Protein AF-A0AAN9L3S8-F1 (afdb_monomer_lite)

Sequence (78 aa):
MWRLVKLKREKKMKNVVAAMMLLLLISSQMVCVQPAADDCIDACSTGCVQRDSRLTARCDRKCIIKCGPDSAVKEKIG

pLDDT: mean 72.1, std 14.74, range [36.47, 90.94]

Radius of gyration: 25.57 Å; chains: 1; bounding box: 42×32×73 Å

Secondary structure (DSSP, 8-state):
-HHHHHHHHHHHHHHHHHHHHHHHHHHHT----PPPHHHHHHHHHHTT--S-HHHHHHHHHHHHHHHSHHHHHHHT--

Organism: Canavalia gladiata (NCBI:txid3824)

Foldseek 3Di:
DVVVVVVVVVVVVVVVVVVVVVVVVVVVPPPVPPPQLVNQLVVQLVVLDDPDPVSSVVSSVVSCVCSPPVVVVVVVPD

Structure (mmCIF, N/CA/C/O backbone):
data_AF-A0AAN9L3S8-F1
#
_entry.id   AF-A0AAN9L3S8-F1
#
loop_
_atom_site.group_PDB
_atom_site.id
_atom_site.type_symbol
_atom_site.label_atom_id
_atom_site.label_alt_id
_atom_site.label_comp_id
_atom_site.label_asym_id
_atom_site.label_entity_id
_atom_site.label_seq_id
_atom_site.pdbx_PDB_ins_code
_atom_site.Cartn_x
_atom_site.Cartn_y
_atom_site.Cartn_z
_atom_site.occupancy
_atom_site.B_iso_or_equiv
_atom_site.auth_seq_id
_atom_site.auth_comp_id
_atom_site.auth_asym_id
_atom_site.auth_atom_id
_atom_site.pdbx_PDB_model_num
ATOM 1 N N . MET A 1 1 ? -21.778 -12.765 52.682 1.00 51.72 1 MET A N 1
ATOM 2 C CA . MET A 1 1 ? -21.304 -11.742 51.711 1.00 51.72 1 MET A CA 1
ATOM 3 C C . MET A 1 1 ? -20.003 -12.103 50.979 1.00 51.72 1 MET A C 1
ATOM 5 O O . MET A 1 1 ? -19.971 -11.970 49.763 1.00 51.72 1 MET A O 1
ATOM 9 N N . TRP A 1 2 ? -18.952 -12.602 51.643 1.00 50.84 2 TRP A N 1
ATOM 10 C CA . TRP A 1 2 ? -17.629 -12.835 51.022 1.00 50.84 2 TRP A CA 1
ATOM 11 C C . TRP A 1 2 ? -17.589 -13.842 49.848 1.00 50.84 2 TRP A C 1
ATOM 13 O O . TRP A 1 2 ? -16.857 -13.624 48.885 1.00 50.84 2 TRP A O 1
ATOM 23 N N . ARG A 1 3 ? -18.414 -14.904 49.8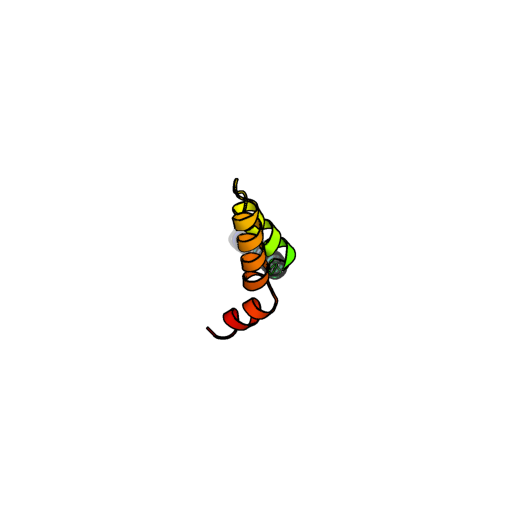56 1.00 58.53 3 ARG A N 1
ATOM 24 C CA . ARG A 1 3 ? -18.482 -15.875 48.737 1.00 58.53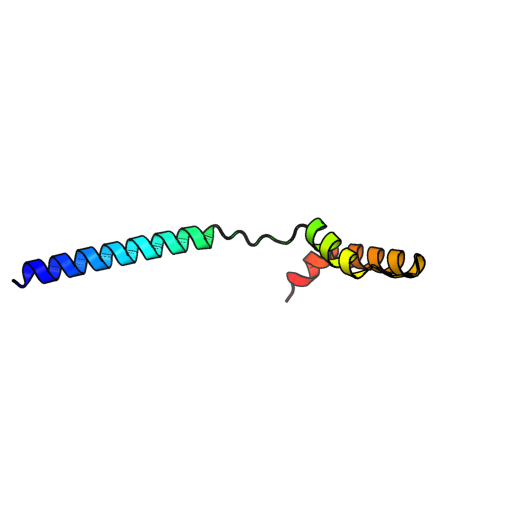 3 ARG A CA 1
ATOM 25 C C . ARG A 1 3 ? -18.995 -15.258 47.429 1.00 58.53 3 ARG A C 1
ATOM 27 O O . ARG A 1 3 ? -18.482 -15.579 46.364 1.00 58.53 3 ARG A O 1
ATOM 34 N N . LEU A 1 4 ? -19.953 -14.333 47.503 1.00 54.81 4 LEU A N 1
ATOM 35 C CA . LEU A 1 4 ? -20.509 -13.653 46.325 1.00 54.81 4 LEU A CA 1
ATOM 36 C C . LEU A 1 4 ? -19.500 -12.676 45.702 1.00 54.81 4 LEU A C 1
ATOM 38 O O . LEU A 1 4 ? -19.427 -12.562 44.480 1.00 54.81 4 LEU A O 1
ATOM 42 N N . VAL A 1 5 ? -18.678 -12.019 46.530 1.00 59.69 5 VAL A N 1
ATOM 43 C CA . VAL A 1 5 ? -17.590 -11.137 46.071 1.00 59.69 5 VAL A CA 1
ATOM 44 C C . VAL A 1 5 ? -16.503 -11.940 45.352 1.00 59.69 5 VAL A C 1
ATOM 46 O O . VAL A 1 5 ? -16.047 -11.527 44.285 1.00 59.69 5 VAL A O 1
ATOM 49 N N . LYS A 1 6 ? -16.140 -13.115 45.886 1.00 58.28 6 LYS A N 1
ATOM 50 C CA . LYS A 1 6 ? -15.165 -14.027 45.272 1.00 58.28 6 LYS A CA 1
ATOM 51 C C . LYS A 1 6 ? -15.640 -14.546 43.907 1.00 58.28 6 LYS A C 1
ATOM 53 O O . LYS A 1 6 ? -14.936 -14.362 42.918 1.00 58.28 6 LYS A O 1
ATOM 58 N N . LEU A 1 7 ? -16.876 -15.045 43.822 1.00 58.56 7 LEU A N 1
ATOM 59 C CA . LEU A 1 7 ? -17.475 -15.526 42.567 1.00 58.56 7 LEU A CA 1
ATOM 60 C C . LEU A 1 7 ? -17.631 -14.414 41.512 1.00 58.56 7 LEU A C 1
ATOM 62 O O . LEU A 1 7 ? -17.445 -14.655 40.318 1.00 58.56 7 LEU A O 1
ATOM 66 N N . LYS A 1 8 ? -17.940 -13.177 41.931 1.00 57.72 8 LYS A N 1
ATOM 67 C CA . LYS A 1 8 ? -18.024 -12.016 41.025 1.00 57.72 8 LYS A CA 1
ATOM 68 C C . LYS A 1 8 ? -16.652 -11.628 40.468 1.00 57.72 8 LYS A C 1
ATOM 70 O O . LYS A 1 8 ? -16.559 -11.256 39.299 1.00 57.72 8 LYS A O 1
ATOM 75 N N . ARG A 1 9 ? -15.595 -11.735 41.279 1.00 57.84 9 ARG A N 1
ATOM 76 C CA . ARG A 1 9 ? -14.210 -11.450 40.875 1.00 57.84 9 ARG A CA 1
ATOM 77 C C . ARG A 1 9 ? -13.665 -12.531 39.926 1.00 57.84 9 ARG A C 1
ATOM 79 O O . ARG A 1 9 ? -13.066 -12.183 38.914 1.00 57.84 9 ARG A O 1
ATOM 86 N N . GLU A 1 10 ? -13.978 -13.803 40.171 1.00 60.34 10 GLU A N 1
ATOM 87 C CA . GLU A 1 10 ? -13.628 -14.928 39.285 1.00 60.34 10 GLU A CA 1
ATOM 88 C C . GLU A 1 10 ? -14.359 -14.859 37.935 1.00 60.34 10 GLU A C 1
ATOM 90 O O . GLU A 1 10 ? -13.722 -14.993 36.893 1.00 60.34 10 GLU A O 1
ATOM 95 N N . LYS A 1 11 ? -15.667 -14.551 37.909 1.00 61.69 11 LYS A N 1
ATOM 96 C CA . LYS A 1 11 ? -16.398 -14.313 36.646 1.00 61.69 11 LYS A CA 1
ATOM 97 C C . LYS A 1 11 ? -15.792 -13.166 35.834 1.00 61.69 11 LYS A C 1
ATOM 99 O O . LYS A 1 11 ? -15.626 -13.301 34.627 1.00 61.69 11 LYS A O 1
ATOM 104 N N . LYS A 1 12 ? -15.430 -12.052 36.483 1.00 66.50 12 LYS A N 1
ATOM 105 C CA . LYS A 1 12 ? -14.784 -10.925 35.792 1.00 66.50 12 LYS A CA 1
ATOM 106 C C . LYS A 1 12 ? -13.416 -11.302 35.227 1.00 66.50 12 LYS A C 1
ATOM 108 O O . LYS A 1 12 ? -13.141 -10.961 34.085 1.00 66.50 12 LYS A O 1
ATOM 113 N N . MET A 1 13 ? -12.593 -12.030 35.980 1.00 72.75 13 MET A N 1
ATOM 114 C CA . MET A 1 13 ? -11.273 -12.460 35.511 1.00 72.75 13 MET A CA 1
ATOM 115 C C . MET A 1 13 ? -11.377 -13.447 34.342 1.00 72.75 13 MET A C 1
ATOM 117 O O . 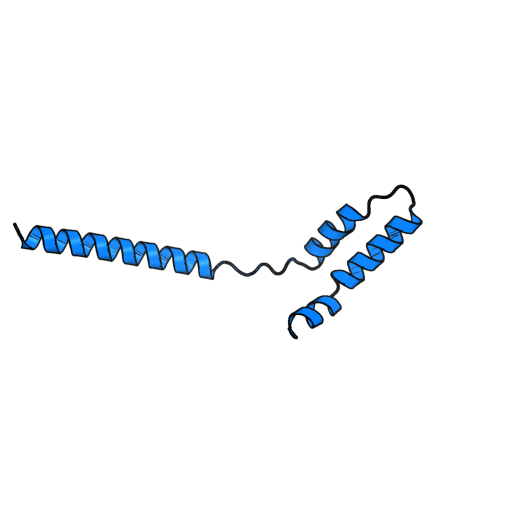MET A 1 13 ? -10.668 -13.286 33.357 1.00 72.75 13 MET A O 1
ATOM 121 N N . LYS A 1 14 ? -12.329 -14.390 34.386 1.00 75.25 14 LYS A N 1
ATOM 122 C CA . LYS A 1 14 ? -12.609 -15.300 33.262 1.00 75.25 14 LYS A CA 1
ATOM 123 C C . LYS A 1 14 ? -13.038 -14.543 32.001 1.00 75.25 14 LYS A C 1
ATOM 125 O O . LYS A 1 14 ? -12.570 -14.874 30.919 1.00 75.25 14 LYS A O 1
ATOM 130 N N . ASN A 1 15 ? -13.864 -13.504 32.139 1.00 78.00 15 ASN A N 1
ATOM 131 C CA . ASN A 1 15 ? -14.275 -12.671 31.005 1.00 78.00 15 ASN A CA 1
ATOM 132 C C . ASN A 1 15 ? -13.107 -11.860 30.425 1.00 78.00 15 ASN A C 1
ATOM 134 O O . ASN A 1 15 ? -13.000 -11.741 29.210 1.00 78.00 15 ASN A O 1
ATOM 138 N N . VAL A 1 16 ? -12.222 -11.332 31.276 1.00 83.31 16 VAL A N 1
ATOM 139 C CA . VAL A 1 16 ? -11.017 -10.610 30.833 1.00 83.31 16 VAL A CA 1
ATOM 140 C C . VAL A 1 16 ? -10.056 -11.548 30.103 1.00 83.31 16 VAL A C 1
ATOM 142 O O . VAL A 1 16 ? -9.585 -11.204 29.025 1.00 83.31 16 VAL A O 1
ATOM 145 N N . VAL A 1 17 ? -9.815 -12.749 30.638 1.00 83.12 17 VAL A N 1
ATOM 146 C CA . VAL A 1 17 ? -8.957 -13.757 29.992 1.00 83.12 17 VAL A CA 1
ATOM 147 C C . VAL A 1 17 ? -9.543 -14.195 28.648 1.00 83.12 17 VAL A C 1
ATOM 149 O O . VAL A 1 17 ? -8.815 -14.251 27.662 1.00 83.12 17 VAL A O 1
ATOM 152 N N . ALA A 1 18 ? -10.856 -14.435 28.578 1.00 82.94 18 ALA A N 1
ATOM 153 C CA . ALA A 1 18 ? -11.526 -14.786 27.327 1.00 82.94 18 ALA A CA 1
ATOM 154 C C . ALA A 1 18 ? -11.419 -13.667 26.277 1.00 82.94 18 ALA A C 1
ATOM 156 O O . ALA A 1 18 ? -11.101 -13.941 25.123 1.00 82.94 18 ALA A O 1
ATOM 157 N N . ALA A 1 19 ? -11.624 -12.408 26.675 1.00 83.38 19 ALA A N 1
ATOM 158 C CA . ALA A 1 19 ? -11.479 -11.261 25.780 1.00 83.38 19 ALA A CA 1
ATOM 159 C C . ALA A 1 19 ? -10.032 -11.093 25.286 1.00 83.38 19 ALA A C 1
ATOM 161 O O . ALA A 1 19 ? -9.807 -10.853 24.103 1.00 83.38 19 ALA A O 1
ATOM 162 N N . MET A 1 20 ? -9.048 -11.270 26.171 1.00 82.12 20 MET A N 1
ATOM 163 C CA . MET A 1 20 ? -7.629 -11.179 25.823 1.00 82.12 20 MET A CA 1
ATOM 164 C C . MET A 1 20 ? -7.210 -12.287 24.850 1.00 82.12 20 MET A C 1
ATOM 166 O O . MET A 1 20 ? -6.510 -12.019 23.879 1.00 82.12 20 MET A O 1
ATOM 170 N N . MET A 1 21 ? -7.695 -13.513 25.057 1.00 81.56 21 MET A N 1
ATOM 171 C CA . MET A 1 21 ? -7.455 -14.631 24.143 1.00 81.56 21 MET A CA 1
ATOM 172 C C . MET A 1 21 ? -8.070 -14.376 22.760 1.00 81.56 21 MET A C 1
ATOM 174 O O . MET A 1 21 ? -7.433 -14.655 21.749 1.00 81.56 21 MET A O 1
ATOM 178 N N . LEU A 1 22 ? -9.267 -13.781 22.706 1.00 83.69 22 LEU A N 1
ATOM 179 C CA . LEU A 1 22 ? -9.911 -13.395 21.448 1.00 83.69 22 LEU A CA 1
ATOM 180 C C . LEU A 1 22 ? -9.085 -12.353 20.677 1.00 83.69 22 LEU A C 1
ATOM 182 O O . LEU A 1 22 ? -8.895 -12.484 19.472 1.00 83.69 22 LEU A O 1
ATOM 186 N N . LEU A 1 23 ? -8.564 -11.341 21.378 1.00 79.81 23 LEU A N 1
ATOM 187 C CA . LEU A 1 23 ? -7.728 -10.296 20.780 1.00 79.81 23 LEU A CA 1
ATOM 188 C C . LEU A 1 23 ? -6.424 -10.860 20.207 1.00 79.81 23 LEU A C 1
ATOM 190 O O . LEU A 1 23 ? -6.039 -10.481 19.104 1.00 79.81 23 LEU A O 1
ATOM 194 N N . LEU A 1 24 ? -5.782 -11.794 20.915 1.00 79.56 24 LEU A N 1
ATOM 195 C CA . LEU A 1 24 ? -4.550 -12.442 20.455 1.00 79.56 24 LEU A CA 1
ATOM 196 C C . LEU A 1 24 ? -4.770 -13.298 19.199 1.00 79.56 24 LEU A C 1
ATOM 198 O O . LEU A 1 24 ? -3.929 -13.307 18.300 1.00 79.56 24 LEU A O 1
ATOM 202 N N . LEU A 1 25 ? -5.915 -13.981 19.105 1.00 77.75 25 LEU A N 1
ATOM 203 C CA . LEU A 1 25 ? -6.294 -14.736 17.907 1.00 77.75 25 LEU A CA 1
ATOM 204 C C . LEU A 1 25 ? -6.501 -13.805 16.705 1.00 77.75 25 LEU A C 1
ATOM 206 O O . LEU A 1 25 ? -5.976 -14.074 15.625 1.00 77.75 25 LEU A O 1
ATOM 210 N N . ILE A 1 26 ? -7.186 -12.674 16.901 1.00 74.62 26 ILE A N 1
ATOM 211 C CA . ILE A 1 26 ? -7.383 -11.664 15.850 1.00 74.62 26 ILE A CA 1
ATOM 212 C C . ILE A 1 26 ? -6.038 -11.065 15.410 1.00 74.62 26 ILE A C 1
ATOM 214 O O . ILE A 1 26 ? -5.807 -10.917 14.212 1.00 74.62 26 ILE A O 1
ATOM 218 N N . SER A 1 27 ? -5.121 -10.776 16.342 1.00 68.81 27 SER A N 1
ATOM 219 C CA . SER A 1 27 ? -3.793 -10.256 15.988 1.00 68.81 27 SER A CA 1
ATOM 220 C C . SER A 1 27 ? -2.901 -11.286 15.298 1.00 68.81 27 SER A C 1
ATOM 222 O O . SER A 1 27 ? -2.109 -10.919 14.443 1.00 68.81 27 SER A O 1
ATOM 224 N N . SER A 1 28 ? -3.036 -12.577 15.614 1.00 65.75 28 SER A N 1
ATOM 225 C CA . SER A 1 28 ? -2.264 -13.634 14.937 1.00 65.75 28 SER A CA 1
ATOM 226 C C . SER A 1 28 ? -2.672 -13.848 13.475 1.00 65.75 28 SER A C 1
ATOM 228 O O . SER A 1 28 ? -1.869 -14.314 12.675 1.00 65.75 28 SER A O 1
ATOM 230 N N . GLN A 1 29 ? -3.901 -13.461 13.120 1.00 61.34 29 GLN A N 1
ATOM 231 C CA . GLN A 1 29 ? -4.411 -13.470 11.746 1.00 61.34 29 GLN A CA 1
ATOM 232 C C . GLN A 1 29 ? -4.024 -12.201 10.972 1.00 61.34 29 GLN A C 1
ATOM 234 O O . GLN A 1 29 ? -4.393 -12.069 9.804 1.00 61.34 29 GLN A O 1
ATOM 239 N N . MET A 1 30 ? -3.278 -11.275 11.589 1.00 58.38 30 MET A N 1
ATOM 240 C CA . MET A 1 30 ? -2.577 -10.218 10.866 1.00 58.38 30 MET A CA 1
ATOM 241 C C . MET A 1 30 ? -1.430 -10.879 10.107 1.00 58.38 30 MET A C 1
ATOM 243 O O . MET A 1 30 ? -0.272 -10.858 10.517 1.00 58.38 30 MET A O 1
ATOM 247 N N . VAL A 1 31 ? -1.779 -11.523 8.995 1.00 54.81 31 VAL A N 1
ATOM 248 C CA . VAL A 1 31 ? -0.831 -11.838 7.938 1.00 54.81 31 VAL A CA 1
ATOM 249 C C . VAL A 1 31 ? -0.113 -10.526 7.662 1.00 54.81 31 VAL A C 1
ATOM 251 O O . VAL A 1 31 ? -0.764 -9.542 7.310 1.00 54.81 31 VAL A O 1
ATOM 254 N N . CYS A 1 32 ? 1.204 -10.480 7.882 1.00 54.00 32 CYS A N 1
ATOM 255 C CA . CYS A 1 32 ? 2.024 -9.436 7.290 1.00 54.00 32 CYS A CA 1
ATOM 256 C C . CYS A 1 32 ? 1.746 -9.523 5.796 1.00 54.00 32 CYS A C 1
ATOM 258 O O . CYS A 1 32 ? 2.255 -10.421 5.122 1.00 54.00 32 CYS A O 1
ATOM 260 N N . VAL A 1 33 ? 0.857 -8.658 5.308 1.00 52.31 33 VAL A N 1
ATOM 261 C CA . VAL A 1 33 ? 0.633 -8.467 3.888 1.00 52.31 33 VAL A CA 1
ATOM 262 C C . VAL A 1 33 ? 1.952 -7.888 3.420 1.00 52.31 33 VAL A C 1
ATOM 264 O O . VAL A 1 33 ? 2.195 -6.690 3.539 1.00 52.31 33 VAL A O 1
ATOM 267 N N . GLN A 1 34 ? 2.870 -8.768 3.016 1.00 54.47 34 GLN A N 1
ATOM 268 C CA . GLN A 1 34 ? 3.975 -8.341 2.183 1.00 54.47 34 GLN A CA 1
ATOM 269 C C . GLN A 1 34 ? 3.283 -7.635 1.023 1.00 54.47 34 GLN A C 1
ATOM 271 O O . GLN A 1 34 ? 2.426 -8.275 0.401 1.00 54.47 34 GLN A O 1
ATOM 276 N N . PRO A 1 35 ? 3.539 -6.332 0.810 1.00 55.12 35 PRO A N 1
ATOM 277 C CA . PRO A 1 35 ? 2.922 -5.633 -0.301 1.00 55.12 35 PRO A CA 1
ATOM 278 C C . PRO A 1 35 ? 3.194 -6.489 -1.530 1.00 55.12 35 PRO A C 1
ATOM 280 O O . PRO A 1 35 ? 4.339 -6.916 -1.738 1.00 55.12 35 PRO A O 1
ATOM 283 N N . ALA A 1 36 ? 2.145 -6.837 -2.278 1.00 58.44 36 ALA A N 1
ATOM 284 C CA . ALA A 1 36 ? 2.367 -7.549 -3.521 1.00 58.44 36 ALA A CA 1
ATOM 285 C C . ALA A 1 36 ? 3.354 -6.706 -4.346 1.00 58.44 36 ALA A C 1
ATOM 287 O O . ALA A 1 36 ? 3.379 -5.477 -4.226 1.00 58.44 36 ALA A O 1
ATOM 288 N N . ALA A 1 37 ? 4.200 -7.341 -5.160 1.00 60.22 37 ALA A N 1
ATOM 289 C CA . ALA A 1 37 ? 5.128 -6.596 -6.016 1.00 60.22 37 ALA A CA 1
ATOM 290 C C . ALA A 1 37 ? 4.381 -5.516 -6.829 1.00 60.22 37 ALA A C 1
ATOM 292 O O . ALA A 1 37 ? 4.913 -4.430 -7.045 1.00 60.22 37 ALA A O 1
ATOM 293 N N . ASP A 1 38 ? 3.115 -5.785 -7.157 1.00 61.88 38 ASP A N 1
ATOM 294 C CA . ASP A 1 38 ? 2.182 -4.875 -7.814 1.00 61.88 38 ASP A CA 1
ATOM 295 C C . ASP A 1 38 ? 1.817 -3.650 -6.956 1.00 61.88 38 ASP A C 1
ATOM 297 O O . ASP A 1 38 ? 1.878 -2.535 -7.464 1.00 61.88 38 ASP A O 1
ATOM 301 N N . ASP A 1 39 ? 1.548 -3.807 -5.653 1.00 74.44 39 ASP A N 1
ATOM 302 C CA . ASP A 1 39 ? 1.285 -2.680 -4.737 1.00 74.44 39 ASP A CA 1
ATOM 303 C C . ASP A 1 39 ? 2.517 -1.770 -4.609 1.00 74.44 39 ASP A C 1
ATOM 305 O O . ASP A 1 39 ? 2.413 -0.543 -4.539 1.00 74.44 39 ASP A O 1
ATOM 309 N N . CYS A 1 40 ? 3.714 -2.367 -4.604 1.00 82.19 40 CYS A N 1
ATOM 310 C CA . CYS A 1 40 ? 4.967 -1.616 -4.598 1.00 82.19 40 CYS A CA 1
ATOM 311 C C . CYS A 1 40 ? 5.174 -0.854 -5.916 1.00 82.19 40 CYS A C 1
ATOM 313 O O . CYS A 1 40 ? 5.568 0.317 -5.897 1.00 82.19 40 CYS A O 1
ATOM 315 N N . ILE A 1 41 ? 4.917 -1.500 -7.058 1.00 85.50 41 ILE A N 1
ATOM 316 C CA . ILE A 1 41 ? 5.047 -0.883 -8.383 1.00 85.50 41 ILE A CA 1
ATOM 317 C C . ILE A 1 41 ? 4.045 0.261 -8.537 1.00 85.50 41 ILE A C 1
ATOM 319 O O . ILE A 1 41 ? 4.437 1.336 -8.989 1.00 85.50 41 ILE A O 1
ATOM 323 N N . ASP A 1 42 ? 2.795 0.070 -8.125 1.00 82.75 42 ASP A N 1
ATOM 324 C CA . ASP A 1 42 ? 1.742 1.080 -8.238 1.00 82.75 42 ASP A CA 1
ATOM 325 C C . ASP A 1 42 ? 2.055 2.309 -7.370 1.00 82.75 42 ASP A C 1
ATOM 327 O O . ASP A 1 42 ? 2.128 3.441 -7.866 1.00 82.75 42 ASP A O 1
ATOM 331 N N . ALA A 1 43 ? 2.419 2.088 -6.102 1.00 84.69 43 ALA A N 1
ATOM 332 C CA . ALA A 1 43 ? 2.843 3.157 -5.200 1.00 84.69 43 ALA A CA 1
ATOM 333 C C . ALA A 1 43 ? 4.100 3.894 -5.702 1.00 84.69 43 ALA A C 1
ATOM 335 O O . ALA A 1 43 ? 4.217 5.113 -5.553 1.00 84.69 43 ALA A O 1
ATOM 336 N N . CYS A 1 44 ? 5.047 3.177 -6.315 1.00 87.56 44 CYS A N 1
ATOM 337 C CA . CYS A 1 44 ? 6.260 3.772 -6.870 1.00 87.56 44 CYS A CA 1
ATOM 338 C C . CYS A 1 44 ? 5.981 4.574 -8.152 1.00 87.56 44 CYS A C 1
ATOM 340 O O . CYS A 1 44 ? 6.471 5.698 -8.291 1.00 87.56 44 CYS A O 1
ATOM 342 N N . SER A 1 45 ? 5.165 4.032 -9.059 1.00 87.50 45 SER A N 1
ATOM 343 C CA . SER A 1 45 ? 4.821 4.658 -10.341 1.00 87.50 45 SER A CA 1
ATOM 344 C C . SER A 1 45 ? 3.941 5.900 -10.173 1.00 87.50 45 SER A C 1
ATOM 346 O O . SER A 1 45 ? 4.086 6.863 -10.928 1.00 87.50 45 SER A O 1
ATOM 348 N N . THR A 1 46 ? 3.130 5.961 -9.110 1.00 87.06 46 THR A N 1
ATOM 349 C CA . THR A 1 46 ? 2.365 7.162 -8.733 1.00 87.06 46 THR A CA 1
ATOM 350 C C . THR A 1 46 ? 3.282 8.383 -8.536 1.00 87.06 46 THR A C 1
ATOM 352 O O . THR A 1 46 ? 2.902 9.515 -8.838 1.00 87.06 46 THR A O 1
ATOM 355 N N . GLY A 1 47 ? 4.528 8.168 -8.095 1.00 85.31 47 GLY A N 1
ATOM 356 C CA . GLY A 1 47 ? 5.554 9.210 -7.960 1.00 85.31 47 GLY A CA 1
ATOM 357 C C . GLY A 1 47 ? 6.297 9.570 -9.256 1.00 85.31 47 GLY A C 1
ATOM 358 O O . GLY A 1 47 ? 7.082 10.518 -9.257 1.00 85.31 47 GLY A O 1
ATOM 359 N N . CYS A 1 48 ? 6.072 8.844 -10.354 1.00 89.00 48 CYS A N 1
ATOM 360 C CA . CYS A 1 48 ? 6.782 9.005 -11.628 1.00 89.00 48 CYS A CA 1
ATOM 361 C C . CYS A 1 48 ? 6.103 9.979 -12.610 1.00 89.00 48 CYS A C 1
ATOM 363 O O . CYS A 1 48 ? 6.563 10.142 -13.748 1.00 89.00 48 CYS A O 1
ATOM 365 N N . VAL A 1 49 ? 5.027 10.653 -12.185 1.00 85.50 49 VAL A N 1
ATOM 366 C CA . VAL A 1 49 ? 4.300 11.636 -13.000 1.00 85.50 49 VAL A CA 1
ATOM 367 C C . VAL A 1 49 ? 5.180 12.867 -13.245 1.00 85.50 49 VAL A C 1
ATOM 369 O O . VAL A 1 49 ? 5.387 13.708 -12.370 1.00 85.50 49 VAL A O 1
ATOM 372 N N . GLN A 1 50 ? 5.696 12.983 -14.468 1.00 84.12 50 GLN A N 1
ATOM 373 C CA . GLN A 1 50 ? 6.570 14.069 -14.907 1.00 84.12 50 GLN A CA 1
ATOM 374 C C . GLN A 1 50 ? 6.173 14.516 -16.321 1.00 84.12 50 GLN A C 1
ATOM 376 O O . GLN A 1 50 ? 5.582 13.748 -17.075 1.00 84.12 50 GLN A O 1
ATOM 381 N N . ARG A 1 51 ? 6.491 15.762 -16.703 1.00 83.75 51 ARG A N 1
ATOM 382 C CA . ARG A 1 51 ? 6.179 16.277 -18.055 1.00 83.75 51 ARG A CA 1
ATOM 383 C C . ARG A 1 51 ? 7.021 15.621 -19.155 1.00 83.75 51 ARG A C 1
ATOM 385 O O . ARG A 1 51 ? 6.573 15.532 -20.292 1.00 83.75 51 ARG A O 1
ATOM 392 N N . ASP A 1 52 ? 8.222 15.164 -18.811 1.00 89.75 52 ASP A N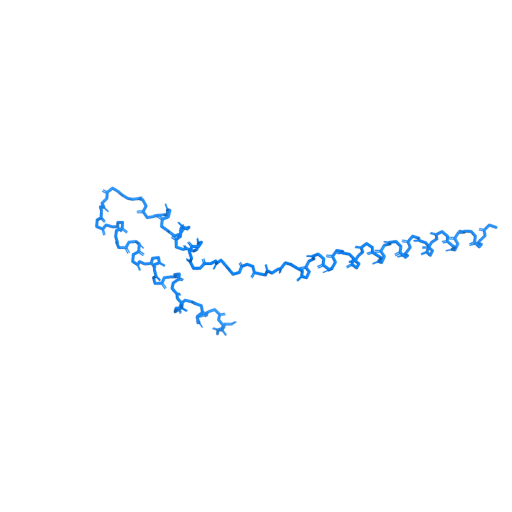 1
ATOM 393 C CA . ASP A 1 52 ? 9.143 14.522 -19.744 1.00 89.75 52 ASP A CA 1
ATOM 394 C C . ASP A 1 52 ? 8.933 13.006 -19.775 1.00 89.75 52 ASP A C 1
ATOM 396 O O . ASP A 1 52 ? 9.306 12.292 -18.840 1.00 89.75 52 ASP A O 1
ATOM 400 N N . SER A 1 53 ? 8.441 12.493 -20.903 1.00 87.69 53 SER A N 1
ATOM 401 C CA . SER A 1 53 ? 8.191 11.056 -21.110 1.00 87.69 53 SER A CA 1
ATOM 402 C C . SER A 1 53 ? 9.438 10.186 -20.904 1.00 87.69 53 SER A C 1
ATOM 404 O O . SER A 1 53 ? 9.358 9.060 -20.409 1.00 87.69 53 SER A O 1
ATOM 406 N N . ARG A 1 54 ? 10.624 10.722 -21.216 1.00 89.94 54 ARG A N 1
ATOM 407 C CA . ARG A 1 54 ? 11.912 10.047 -20.997 1.00 89.94 54 ARG A CA 1
ATOM 408 C C . ARG A 1 54 ? 12.248 9.881 -19.511 1.00 89.94 54 ARG A C 1
ATOM 410 O O . ARG A 1 54 ? 12.905 8.904 -19.149 1.00 89.94 54 ARG A O 1
ATOM 417 N N . LEU A 1 55 ? 11.843 10.824 -18.659 1.00 89.88 55 LEU A N 1
ATOM 418 C CA . LEU A 1 55 ? 12.070 10.743 -17.213 1.00 89.88 55 LEU A CA 1
ATOM 419 C C . LEU A 1 55 ? 11.070 9.796 -16.555 1.00 89.88 55 LEU A C 1
ATOM 421 O O . LEU A 1 55 ? 11.491 8.991 -15.724 1.00 89.88 55 LEU A O 1
ATOM 425 N N . THR A 1 56 ? 9.813 9.805 -17.004 1.00 90.00 56 THR A N 1
ATOM 426 C CA . THR A 1 56 ? 8.788 8.839 -16.581 1.00 90.00 56 THR A CA 1
ATOM 427 C C . THR A 1 56 ? 9.240 7.405 -16.857 1.00 90.00 56 THR A C 1
ATOM 429 O O . THR A 1 56 ? 9.416 6.642 -15.913 1.00 90.00 56 THR A O 1
ATOM 432 N N . ALA A 1 57 ? 9.646 7.082 -18.092 1.00 89.38 57 ALA A N 1
ATOM 433 C CA . ALA A 1 57 ? 10.137 5.739 -18.429 1.00 89.38 57 ALA A CA 1
ATOM 434 C C . ALA A 1 57 ? 11.380 5.309 -17.615 1.00 89.38 57 ALA A C 1
ATOM 436 O O . ALA A 1 57 ? 11.597 4.125 -17.341 1.00 89.38 57 ALA A O 1
ATOM 437 N N . ARG A 1 58 ? 12.230 6.266 -17.216 1.00 90.75 58 ARG A N 1
ATOM 438 C CA . ARG A 1 58 ? 13.397 5.994 -16.361 1.00 90.75 58 ARG A CA 1
ATOM 439 C C . ARG A 1 58 ? 12.991 5.744 -14.908 1.00 90.75 58 ARG A C 1
ATOM 441 O O . ARG A 1 58 ? 13.641 4.943 -14.238 1.00 90.75 58 ARG A O 1
ATOM 448 N N . CYS A 1 59 ? 11.973 6.447 -14.428 1.00 90.94 59 CYS A N 1
ATOM 449 C CA . CYS A 1 59 ? 11.398 6.270 -13.103 1.00 90.94 59 CYS A CA 1
ATOM 450 C C . CYS A 1 59 ? 10.693 4.909 -12.997 1.00 90.94 59 CYS A C 1
ATOM 452 O O . CYS A 1 59 ? 11.021 4.139 -12.096 1.00 90.94 59 CYS A O 1
ATOM 454 N N . ASP A 1 60 ? 9.899 4.531 -14.000 1.00 90.62 60 ASP A N 1
ATOM 455 C CA . ASP A 1 60 ? 9.227 3.225 -14.054 1.00 90.62 60 ASP A CA 1
ATOM 456 C C . ASP A 1 60 ? 10.231 2.065 -14.039 1.00 90.62 60 ASP A C 1
ATOM 458 O O . ASP A 1 60 ? 10.094 1.105 -13.280 1.00 90.62 60 ASP A O 1
ATOM 462 N N . ARG A 1 61 ? 11.333 2.183 -14.796 1.00 89.00 61 ARG A N 1
ATOM 463 C CA . ARG A 1 61 ? 12.407 1.176 -14.773 1.00 89.00 61 ARG A CA 1
ATOM 464 C C . ARG A 1 61 ? 13.062 1.053 -13.388 1.00 89.00 61 ARG A C 1
ATOM 466 O O . ARG A 1 61 ? 13.473 -0.041 -13.009 1.00 89.00 61 ARG A O 1
ATOM 473 N N . LYS A 1 62 ? 13.155 2.141 -12.613 1.00 88.62 62 LYS A N 1
ATOM 474 C CA . LYS A 1 62 ? 13.640 2.090 -11.220 1.00 88.62 62 LYS A CA 1
ATOM 47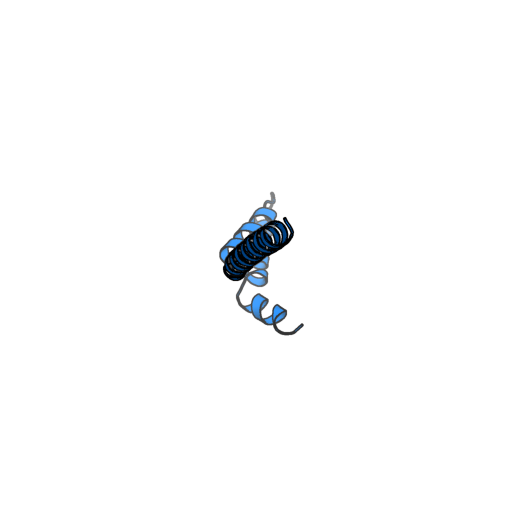5 C C . LYS A 1 62 ? 12.631 1.421 -10.288 1.00 88.62 62 LYS A C 1
ATOM 477 O O . LYS A 1 62 ? 13.062 0.698 -9.394 1.00 88.62 62 LYS A O 1
ATOM 482 N N . CYS A 1 63 ? 11.334 1.632 -10.501 1.00 88.56 63 CYS A N 1
ATOM 483 C CA . CYS A 1 63 ? 10.284 0.962 -9.738 1.00 88.56 63 CYS A CA 1
ATOM 484 C C . CYS A 1 63 ? 10.330 -0.554 -9.932 1.00 88.56 63 CYS A C 1
ATOM 486 O O . CYS A 1 63 ? 10.305 -1.284 -8.948 1.00 88.56 63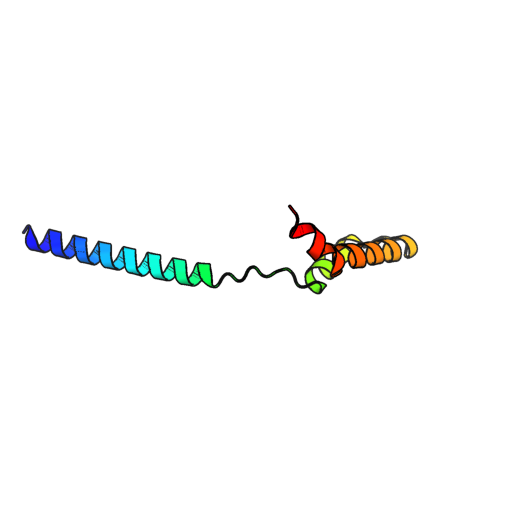 CYS A O 1
ATOM 488 N N . ILE A 1 64 ? 10.542 -1.027 -11.164 1.00 86.25 64 ILE A N 1
ATOM 489 C CA . ILE A 1 64 ? 10.713 -2.462 -11.452 1.00 86.25 64 ILE A CA 1
ATOM 490 C C . ILE A 1 64 ? 11.920 -3.046 -10.702 1.00 86.25 64 ILE A C 1
ATOM 492 O O . ILE A 1 64 ? 11.824 -4.128 -10.142 1.00 86.25 64 ILE A O 1
ATOM 496 N N . ILE A 1 65 ? 13.048 -2.332 -10.637 1.00 85.00 65 ILE A N 1
ATOM 497 C CA . ILE A 1 65 ? 14.237 -2.805 -9.903 1.00 85.00 65 ILE A CA 1
ATOM 498 C C . ILE A 1 65 ? 13.972 -2.831 -8.390 1.00 85.00 65 ILE A C 1
ATOM 500 O O . ILE A 1 65 ? 14.345 -3.785 -7.712 1.00 85.00 65 ILE A O 1
ATOM 504 N N . LYS A 1 66 ? 13.322 -1.788 -7.860 1.00 80.81 66 LYS A N 1
ATOM 505 C CA . LYS A 1 66 ? 13.051 -1.621 -6.424 1.00 80.81 66 LYS A CA 1
ATOM 506 C C . LYS A 1 66 ? 11.962 -2.558 -5.892 1.00 80.81 66 LYS A C 1
ATOM 508 O O . LYS A 1 66 ? 11.999 -2.924 -4.725 1.00 80.81 66 LYS A O 1
ATOM 513 N N . CYS A 1 67 ? 10.995 -2.909 -6.728 1.00 81.50 67 CYS A N 1
ATOM 514 C CA . CYS A 1 67 ? 9.869 -3.768 -6.364 1.00 81.50 67 CYS A CA 1
ATOM 515 C C . CYS A 1 67 ? 10.004 -5.191 -6.921 1.00 81.50 67 CYS A C 1
ATOM 517 O O . CYS A 1 67 ? 9.226 -6.070 -6.562 1.00 81.50 67 CYS A O 1
ATOM 519 N N . GLY A 1 68 ? 10.986 -5.428 -7.795 1.00 74.88 68 GLY A N 1
ATOM 520 C CA . GLY A 1 68 ? 11.293 -6.742 -8.338 1.00 74.88 68 GLY A CA 1
ATOM 521 C C . GLY A 1 68 ? 11.790 -7.717 -7.264 1.00 74.88 68 GLY A C 1
ATOM 522 O O . GLY A 1 68 ? 12.239 -7.297 -6.191 1.00 74.88 68 GLY A O 1
ATOM 523 N N . PRO A 1 69 ? 11.755 -9.028 -7.553 1.00 64.81 69 PRO A N 1
ATOM 524 C CA . PRO A 1 69 ? 12.095 -10.084 -6.594 1.00 64.81 69 PRO A CA 1
ATOM 525 C C . PRO A 1 69 ? 13.523 -9.969 -6.033 1.00 64.81 69 PRO A C 1
ATOM 527 O O . PRO A 1 69 ? 13.785 -10.436 -4.926 1.00 64.81 69 PRO A O 1
ATOM 530 N N . ASP A 1 70 ? 14.426 -9.282 -6.739 1.00 60.69 70 ASP A N 1
ATOM 531 C CA . ASP A 1 70 ? 15.794 -8.996 -6.292 1.00 60.69 70 ASP A CA 1
ATOM 532 C C . ASP A 1 70 ? 15.856 -8.104 -5.037 1.00 60.69 70 ASP A C 1
ATOM 534 O O . ASP A 1 70 ? 16.825 -8.154 -4.277 1.00 60.69 70 ASP A O 1
ATOM 538 N N . SER A 1 71 ? 14.816 -7.305 -4.776 1.00 56.62 71 SER A N 1
ATOM 539 C CA . SER A 1 71 ? 14.756 -6.413 -3.610 1.00 56.62 71 SER A CA 1
ATOM 540 C C . SER A 1 71 ? 14.342 -7.134 -2.324 1.00 56.62 71 SER A C 1
ATOM 542 O O . SER A 1 71 ? 14.778 -6.744 -1.241 1.00 56.62 71 SER A O 1
ATOM 544 N N . ALA A 1 72 ? 13.603 -8.244 -2.432 1.00 52.84 72 ALA A N 1
ATOM 545 C CA . ALA A 1 72 ? 13.223 -9.083 -1.290 1.00 52.84 72 ALA A CA 1
ATOM 546 C C . ALA A 1 72 ? 14.415 -9.861 -0.694 1.00 52.84 72 ALA A C 1
ATOM 548 O O . ALA A 1 72 ? 14.392 -10.251 0.474 1.00 52.84 72 ALA A O 1
ATOM 549 N N . VAL A 1 73 ? 15.485 -10.065 -1.473 1.00 52.31 73 VAL A N 1
ATOM 550 C CA . VAL A 1 73 ? 16.711 -10.745 -1.017 1.00 52.31 73 VAL A CA 1
ATOM 551 C C . VAL A 1 73 ? 17.538 -9.849 -0.088 1.00 52.31 73 VAL A C 1
ATOM 553 O O . VAL A 1 73 ? 18.237 -10.352 0.790 1.00 52.31 73 VAL A O 1
ATOM 556 N N . LYS A 1 74 ? 17.432 -8.520 -0.224 1.00 50.34 74 LYS A N 1
ATOM 557 C CA . LYS A 1 74 ? 18.180 -7.572 0.615 1.00 50.34 74 LYS A CA 1
ATOM 558 C C . LYS A 1 74 ? 17.622 -7.409 2.026 1.00 50.34 74 LYS A C 1
ATOM 560 O O . LYS A 1 74 ? 18.385 -7.056 2.914 1.00 50.34 74 LYS A O 1
ATOM 565 N N . GLU A 1 75 ? 16.335 -7.666 2.245 1.00 51.84 75 GLU A N 1
ATOM 566 C CA . GLU A 1 75 ? 15.711 -7.454 3.560 1.00 51.84 75 GLU A CA 1
ATOM 567 C C . GLU A 1 75 ? 15.865 -8.657 4.506 1.00 51.84 75 GLU A C 1
ATOM 569 O O . GLU A 1 75 ? 15.716 -8.518 5.712 1.00 51.84 75 GLU A O 1
ATOM 574 N N . LYS A 1 76 ? 16.219 -9.845 3.991 1.00 44.50 76 LYS A N 1
ATOM 575 C CA . LYS A 1 76 ? 16.454 -11.044 4.823 1.00 44.50 76 LYS A CA 1
ATOM 576 C C . LYS A 1 76 ? 17.900 -11.215 5.305 1.00 44.50 76 LYS A C 1
ATOM 578 O O . LYS A 1 76 ? 18.206 -12.212 5.953 1.00 44.50 76 LYS A O 1
ATOM 583 N N . ILE A 1 77 ? 18.783 -10.266 4.993 1.00 50.44 77 ILE A N 1
ATOM 584 C CA . ILE A 1 77 ? 20.171 -10.215 5.472 1.00 50.44 77 ILE A CA 1
ATOM 585 C C . ILE A 1 77 ? 20.372 -8.833 6.106 1.00 50.44 77 ILE A C 1
ATOM 587 O O . ILE A 1 77 ? 20.968 -7.939 5.507 1.00 50.44 77 ILE A O 1
ATOM 591 N N . GLY A 1 78 ? 19.799 -8.641 7.291 1.00 36.47 78 GLY A N 1
ATOM 592 C CA . GLY A 1 78 ? 19.897 -7.417 8.085 1.00 36.47 78 GLY A CA 1
ATOM 593 C C . GLY A 1 78 ? 19.456 -7.672 9.510 1.00 36.47 78 GLY A C 1
ATOM 594 O O . GLY A 1 78 ? 18.289 -8.081 9.672 1.00 36.47 78 GLY A O 1
#